Protein AF-A0AAD2CR22-F1 (afdb_monomer)

Radius of gyration: 22.11 Å; Cα contacts (8 Å, |Δi|>4): 52; chains: 1; bounding box: 46×37×59 Å

Secondary structure (DSSP, 8-state):
--TTHHHHHHHHHHHSPPGGG--PPPSEETTEEEEEEEETTEEEEEE-HHHHHHHHHHHHHHHHHS-TT----SS---S--TT----------

Solvent-accessible surface area (backbone atoms only — not comparable to full-atom values): 6181 Å² total; per-residue (Å²): 126,82,90,52,62,66,63,54,50,54,55,49,47,75,80,42,85,49,77,94,75,57,92,71,84,72,59,59,56,82,68,10,46,42,44,81,46,74,54,97,91,40,83,40,82,44,66,40,65,66,40,31,52,53,34,50,54,49,50,51,58,56,58,38,72,81,32,94,88,53,78,82,76,93,67,83,76,73,92,71,58,99,81,71,74,76,80,75,83,78,82,73,130

Foldseek 3Di:
DPPCPPVVVVVVCVVDPDDVNDDDDDQDDLQWGWDWDQDPNDTDIDTDPVRNVVSVVVVVVVVVVVPPPDDDDPDDPDPDDPPPDDPPPPPDD

Sequence (93 aa):
MSMKAKEVMEGIGRVFRFKKGTIEPPESYLGARLRKKTLDGHNMWMMSSYDYVVAAVKNVKETLKDSPKWKMPKNAPTPMFSAYELEMDGSTR

Nearest PDB structures (foldseek):
  2dmy-assembly1_A  TM=2.197E-01  e=3.559E+00  Homo sapiens

Mean predicted aligned error: 11.27 Å

Organism: NCBI:txid2856

Structure (mmCIF, N/CA/C/O backbone):
data_AF-A0AAD2CR22-F1
#
_entry.id   AF-A0AAD2CR22-F1
#
loop_
_atom_site.group_PDB
_atom_site.id
_atom_site.type_symbol
_atom_site.label_atom_id
_atom_site.label_alt_id
_atom_site.label_comp_id
_atom_site.label_asym_id
_atom_site.label_entity_id
_atom_site.label_seq_id
_atom_site.pdbx_PDB_ins_code
_atom_site.Cartn_x
_atom_site.Cartn_y
_atom_site.Cartn_z
_atom_site.occupancy
_atom_site.B_iso_or_equiv
_atom_site.auth_seq_id
_atom_site.auth_comp_id
_atom_site.auth_asym_id
_atom_site.auth_atom_id
_atom_site.pdbx_PDB_model_num
ATOM 1 N N . MET A 1 1 ? -17.590 -10.777 -3.504 1.00 44.88 1 MET A N 1
ATOM 2 C CA . MET A 1 1 ? -17.281 -9.403 -3.038 1.00 44.88 1 MET A CA 1
ATOM 3 C C . MET A 1 1 ? -18.221 -9.067 -1.893 1.00 44.88 1 MET A C 1
ATOM 5 O O . MET A 1 1 ? -19.392 -9.405 -2.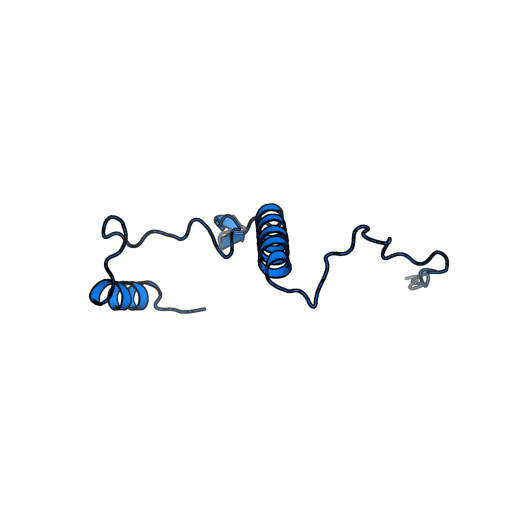001 1.00 44.88 1 MET A O 1
ATOM 9 N N . SER A 1 2 ? -17.725 -8.499 -0.788 1.0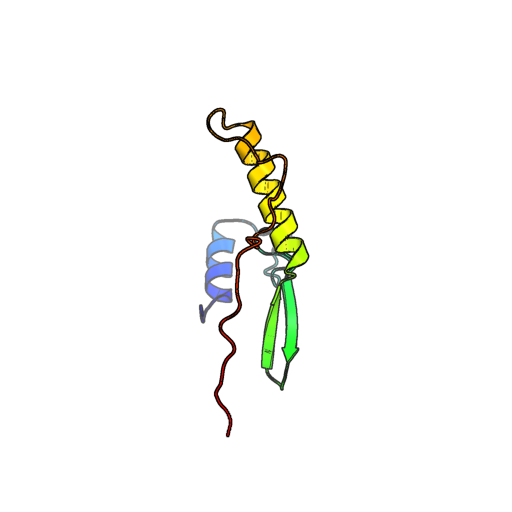0 46.34 2 SER A N 1
ATOM 10 C CA . SER A 1 2 ? -18.553 -8.220 0.399 1.00 46.34 2 SER A CA 1
ATOM 11 C C . SER A 1 2 ? -19.712 -7.293 0.030 1.00 46.34 2 SER A C 1
ATOM 13 O O . SER A 1 2 ? -19.494 -6.143 -0.343 1.00 46.34 2 SER A O 1
ATOM 15 N N . MET A 1 3 ? -20.942 -7.801 0.095 1.00 62.31 3 MET A N 1
ATOM 16 C CA . MET A 1 3 ? -22.126 -7.073 -0.374 1.00 62.31 3 MET A CA 1
ATOM 17 C C . MET A 1 3 ? -22.616 -6.000 0.614 1.00 62.31 3 MET A C 1
ATOM 19 O O . MET A 1 3 ? -23.562 -5.282 0.314 1.00 62.31 3 MET A O 1
ATOM 23 N N . LYS A 1 4 ? -21.981 -5.871 1.789 1.00 81.88 4 LYS A N 1
ATOM 24 C CA . LYS A 1 4 ? -22.448 -5.034 2.911 1.00 81.88 4 LYS A CA 1
ATOM 25 C C . LYS A 1 4 ? -21.326 -4.211 3.554 1.00 81.88 4 LYS A C 1
ATOM 27 O O . LYS A 1 4 ? -21.216 -4.118 4.772 1.00 81.88 4 LYS A O 1
ATOM 32 N N . ALA A 1 5 ? -20.468 -3.599 2.737 1.00 82.25 5 ALA A N 1
ATOM 33 C CA . ALA A 1 5 ? -19.318 -2.829 3.228 1.00 82.25 5 ALA A CA 1
ATOM 34 C C . ALA A 1 5 ? -19.709 -1.704 4.209 1.00 82.25 5 ALA A C 1
ATOM 36 O O . ALA A 1 5 ? -19.020 -1.487 5.201 1.00 82.25 5 ALA A O 1
ATOM 37 N N . LYS A 1 6 ? -20.835 -1.020 3.968 1.00 85.00 6 LYS A N 1
ATOM 38 C CA . LYS A 1 6 ? -21.307 0.078 4.822 1.00 85.00 6 LYS A CA 1
ATOM 39 C C . LYS A 1 6 ? -21.698 -0.396 6.227 1.00 85.00 6 LYS A C 1
ATOM 41 O O . LYS A 1 6 ? -21.246 0.196 7.196 1.00 85.00 6 LYS A O 1
ATOM 46 N N . GLU A 1 7 ? -22.451 -1.492 6.333 1.00 88.50 7 GLU A N 1
ATO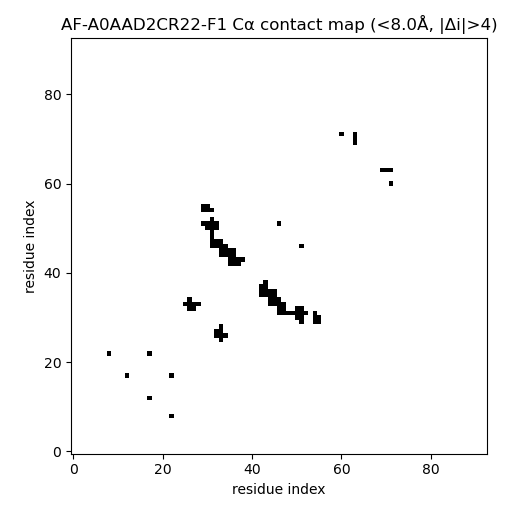M 47 C CA . GLU A 1 7 ? -22.880 -2.063 7.623 1.00 88.50 7 GLU A CA 1
ATOM 48 C C . GLU A 1 7 ? -21.677 -2.484 8.480 1.00 88.50 7 GLU A C 1
ATOM 50 O O . GLU A 1 7 ? -21.630 -2.223 9.681 1.00 88.50 7 GLU A O 1
ATOM 55 N N . VAL A 1 8 ? -20.665 -3.091 7.850 1.00 88.44 8 VAL A N 1
ATOM 56 C CA . VAL A 1 8 ? -19.427 -3.489 8.535 1.00 88.44 8 VAL A CA 1
ATOM 57 C C . VAL A 1 8 ? -18.668 -2.263 9.043 1.00 88.44 8 VAL A C 1
ATOM 59 O O . VAL A 1 8 ? -18.239 -2.244 10.196 1.00 88.44 8 VAL A O 1
ATOM 62 N N . MET A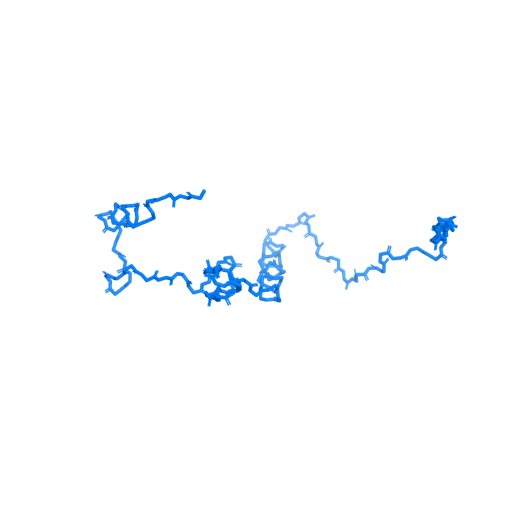 1 9 ? -18.534 -1.222 8.217 1.00 88.31 9 MET A N 1
ATOM 63 C CA . MET A 1 9 ? -17.863 0.016 8.620 1.00 88.31 9 MET A CA 1
ATOM 64 C C . MET A 1 9 ? -18.615 0.733 9.743 1.00 88.31 9 MET A C 1
ATOM 66 O O . MET A 1 9 ? -17.988 1.201 10.687 1.00 88.31 9 MET A O 1
ATOM 70 N N . GLU A 1 10 ? -19.945 0.769 9.709 1.00 88.88 10 GLU A N 1
ATOM 71 C CA . GLU A 1 10 ? -20.755 1.309 10.806 1.00 88.88 10 GLU A CA 1
ATOM 72 C C . GLU A 1 10 ? -20.566 0.512 12.104 1.00 88.88 10 GLU A C 1
ATOM 74 O O . GLU A 1 10 ? -20.441 1.108 13.173 1.00 88.88 10 GLU A O 1
ATOM 79 N N . GLY A 1 11 ? -20.485 -0.821 12.025 1.00 89.12 11 GLY A N 1
ATOM 80 C CA . GLY A 1 11 ? -20.184 -1.680 13.172 1.00 89.12 11 GLY A CA 1
ATOM 81 C C . GLY A 1 11 ? -18.818 -1.380 13.793 1.00 89.12 11 GLY A C 1
ATOM 82 O O . GLY A 1 11 ? -18.720 -1.194 15.006 1.00 89.12 11 GLY A O 1
ATOM 83 N N . ILE A 1 12 ? -17.777 -1.249 12.964 1.00 88.81 12 ILE A N 1
ATOM 84 C CA . ILE A 1 12 ? -16.431 -0.859 13.413 1.00 88.81 12 ILE A CA 1
ATOM 85 C C . ILE A 1 12 ? -16.458 0.545 14.031 1.00 88.81 12 ILE A C 1
ATOM 87 O O . ILE A 1 12 ? -15.854 0.753 15.080 1.00 88.81 12 ILE A O 1
ATOM 91 N N . GLY A 1 13 ? -17.210 1.478 13.440 1.00 87.62 13 GLY A N 1
ATOM 92 C CA . GLY A 1 13 ? -17.361 2.856 13.914 1.00 87.62 13 GLY A CA 1
ATOM 93 C C . GLY A 1 13 ? -17.966 2.989 15.317 1.00 87.62 13 GLY A C 1
ATOM 94 O O . GLY A 1 13 ? -17.731 3.988 15.996 1.00 87.62 13 GLY A O 1
ATOM 95 N N . ARG A 1 14 ? -18.723 1.981 15.778 1.00 86.69 14 ARG A N 1
ATOM 96 C CA . ARG A 1 14 ? -19.249 1.927 17.157 1.00 86.69 14 ARG A CA 1
ATOM 97 C C . ARG A 1 14 ? -18.164 1.616 18.183 1.00 86.69 14 ARG A C 1
ATOM 99 O O . ARG A 1 14 ? -18.258 2.077 19.315 1.00 86.69 14 ARG A O 1
ATOM 106 N N . VAL A 1 15 ? -17.160 0.831 17.794 1.00 89.88 15 VAL A N 1
ATOM 107 C CA . VAL A 1 15 ? -16.063 0.400 18.675 1.00 89.88 15 VAL A CA 1
ATOM 108 C C . VAL A 1 15 ? -14.864 1.345 18.561 1.00 89.88 15 VAL A C 1
ATOM 110 O O . VAL A 1 15 ? -14.222 1.660 19.559 1.00 89.88 15 VAL A O 1
ATOM 113 N N . PHE A 1 16 ? -14.587 1.847 17.356 1.00 86.38 16 PHE A N 1
ATOM 114 C CA . PHE A 1 16 ? -13.449 2.707 17.047 1.00 86.38 16 PHE A CA 1
ATOM 115 C C . PHE A 1 16 ? -13.913 4.006 16.389 1.00 86.38 16 PHE A C 1
ATOM 117 O O . PHE A 1 16 ? -14.656 3.991 15.411 1.00 86.38 16 PHE A O 1
ATOM 124 N N . ARG A 1 17 ? -13.428 5.155 16.874 1.00 84.81 17 ARG A N 1
ATOM 125 C CA . ARG A 1 17 ? -13.721 6.442 16.229 1.00 84.81 17 ARG A CA 1
ATOM 126 C C . ARG A 1 17 ? -12.944 6.585 14.928 1.00 84.81 17 ARG A C 1
ATOM 128 O O . ARG A 1 17 ? -11.714 6.613 14.930 1.00 84.81 17 ARG A O 1
ATOM 135 N N . PHE A 1 18 ? -13.668 6.767 13.829 1.00 84.19 18 PHE A N 1
ATOM 136 C CA . PHE A 1 18 ? -13.056 7.133 12.560 1.00 84.19 18 PHE A CA 1
ATOM 137 C C . PHE A 1 18 ? -12.545 8.569 12.576 1.00 84.19 18 PHE A C 1
ATOM 139 O O . PHE A 1 18 ? -13.123 9.471 13.191 1.00 84.19 18 PHE A O 1
ATOM 146 N N . LYS A 1 19 ? -11.456 8.791 11.841 1.00 81.12 19 LYS A N 1
ATOM 147 C CA . LYS A 1 19 ? -10.932 10.130 11.589 1.00 81.12 19 LYS A CA 1
ATOM 148 C C . LYS A 1 19 ? -12.018 10.951 10.888 1.00 81.12 19 LYS A C 1
ATOM 150 O O . LYS A 1 19 ? -12.613 10.474 9.931 1.00 81.12 19 LYS A O 1
ATOM 155 N N . LYS A 1 20 ? -12.286 12.163 11.387 1.00 81.06 20 LYS A N 1
ATOM 156 C CA . LYS A 1 20 ? -13.374 13.054 10.924 1.00 81.06 20 LYS A CA 1
ATOM 157 C C . LYS A 1 20 ? -14.800 12.491 11.084 1.00 81.06 20 LYS A C 1
ATOM 159 O O . LYS A 1 20 ? -15.745 13.154 10.680 1.00 81.06 20 LYS A O 1
ATOM 164 N N . GLY A 1 21 ? -14.974 11.312 11.694 1.00 76.94 21 GLY A N 1
ATOM 165 C CA . GLY A 1 21 ? -16.284 10.680 11.877 1.00 76.94 21 GLY A CA 1
ATOM 166 C C . GLY A 1 21 ? -16.966 10.235 10.577 1.00 76.94 21 GLY A C 1
ATOM 167 O O . GLY A 1 21 ? -18.156 9.936 10.601 1.00 76.94 21 GLY A O 1
ATOM 168 N N . THR A 1 22 ? -16.244 10.194 9.453 1.00 81.62 22 THR A N 1
ATOM 169 C CA . THR A 1 22 ? -16.795 9.889 8.127 1.00 81.62 22 THR A CA 1
ATOM 170 C C . THR A 1 22 ? -16.312 8.533 7.614 1.00 81.62 22 THR A C 1
ATOM 172 O O . THR A 1 22 ? -15.194 8.098 7.890 1.00 81.62 22 THR A O 1
ATOM 175 N N . ILE A 1 23 ? -17.175 7.847 6.856 1.00 83.69 23 ILE A N 1
ATOM 176 C CA . ILE A 1 23 ? -16.827 6.632 6.108 1.00 83.69 23 ILE A CA 1
ATOM 177 C C . ILE A 1 23 ? -16.613 7.055 4.656 1.00 83.69 23 ILE A C 1
ATOM 179 O O 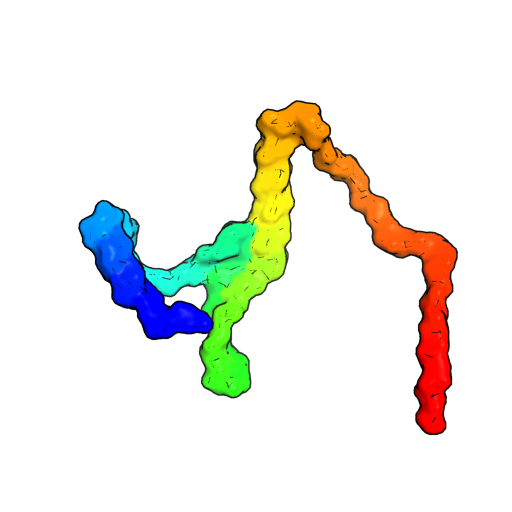. ILE A 1 23 ? -17.569 7.253 3.906 1.00 83.69 23 ILE A O 1
ATOM 183 N N . GLU A 1 24 ? -15.353 7.234 4.278 1.00 85.31 24 GLU A N 1
ATOM 184 C CA . GLU A 1 24 ? -14.958 7.673 2.940 1.00 85.31 24 GLU A CA 1
ATOM 185 C C . GLU A 1 24 ? -14.465 6.492 2.087 1.00 85.31 24 GLU A C 1
ATOM 187 O O . GLU A 1 24 ? -14.025 5.469 2.624 1.00 85.31 24 GLU A O 1
ATOM 192 N N . PRO A 1 25 ? -14.536 6.595 0.746 1.00 86.25 25 PRO A N 1
ATOM 193 C CA . PRO A 1 25 ? -13.915 5.614 -0.133 1.00 86.25 25 PRO A CA 1
ATOM 194 C C . PRO A 1 25 ? -12.401 5.521 0.135 1.00 86.25 25 PRO A C 1
ATOM 196 O O . PRO A 1 25 ? -11.764 6.547 0.373 1.00 86.25 25 PRO A O 1
ATOM 199 N N . PRO A 1 26 ? -11.798 4.324 0.065 1.00 86.62 26 PRO A N 1
ATOM 200 C CA . PRO A 1 26 ? -10.375 4.163 0.331 1.00 86.62 26 PRO A CA 1
ATOM 201 C C . PRO A 1 26 ? -9.524 4.868 -0.733 1.00 86.62 26 PRO A C 1
ATOM 203 O O . PRO A 1 26 ? -9.749 4.710 -1.933 1.00 86.62 26 PRO A O 1
ATOM 206 N N . GLU A 1 27 ? -8.515 5.611 -0.280 1.00 87.69 27 GLU A N 1
ATOM 207 C CA . GLU A 1 27 ? -7.537 6.292 -1.140 1.00 87.69 27 GLU A CA 1
ATOM 208 C C . GLU A 1 27 ? -6.315 5.410 -1.445 1.00 87.69 27 GLU A C 1
ATOM 210 O O . GLU A 1 27 ? -5.690 5.533 -2.500 1.00 87.69 27 GLU A O 1
ATOM 215 N N . SER A 1 28 ? -5.972 4.487 -0.542 1.00 88.81 28 SER A N 1
ATOM 216 C CA . SER A 1 28 ? -4.836 3.583 -0.712 1.00 88.81 28 SER A CA 1
ATOM 217 C C . SER A 1 28 ? -5.088 2.193 -0.130 1.00 88.81 28 SER A C 1
ATOM 219 O O . SER A 1 28 ? -5.917 2.016 0.762 1.00 88.81 28 SER A O 1
ATOM 221 N N . TYR A 1 29 ? -4.364 1.202 -0.647 1.00 87.31 29 TYR A N 1
ATOM 222 C CA . TYR A 1 29 ? -4.345 -0.170 -0.153 1.00 87.31 29 TYR A CA 1
ATOM 223 C C . TYR A 1 29 ? -2.928 -0.733 -0.239 1.00 87.31 29 TYR A C 1
ATOM 225 O O . TYR A 1 29 ? -2.316 -0.711 -1.304 1.00 87.31 29 TYR A O 1
ATOM 233 N N . LEU A 1 30 ? -2.392 -1.203 0.895 1.00 86.75 30 LEU A N 1
ATOM 234 C CA . LEU A 1 30 ? -1.019 -1.722 1.006 1.00 86.75 30 LEU A CA 1
ATOM 235 C C . LEU A 1 30 ? 0.050 -0.764 0.434 1.00 86.75 30 LEU A C 1
ATOM 237 O O . LEU A 1 30 ? 1.038 -1.188 -0.154 1.00 86.75 30 LEU A O 1
ATOM 241 N N . GLY A 1 31 ? -0.165 0.546 0.590 1.00 86.06 31 GLY A N 1
ATOM 242 C CA . GLY A 1 31 ? 0.722 1.593 0.068 1.00 86.06 31 GLY A CA 1
ATOM 243 C C . GLY A 1 31 ? 0.514 1.946 -1.409 1.00 86.06 31 GLY A C 1
ATOM 244 O O . GLY A 1 31 ? 1.070 2.938 -1.873 1.00 86.06 31 GLY A O 1
ATOM 245 N N . ALA A 1 32 ? -0.331 1.214 -2.137 1.00 91.12 32 ALA A N 1
ATOM 246 C CA . ALA A 1 32 ? -0.722 1.566 -3.494 1.00 91.12 32 ALA A CA 1
ATOM 247 C C . ALA A 1 32 ? -1.916 2.516 -3.510 1.00 91.12 32 ALA A C 1
ATOM 249 O O . ALA A 1 32 ? -2.848 2.368 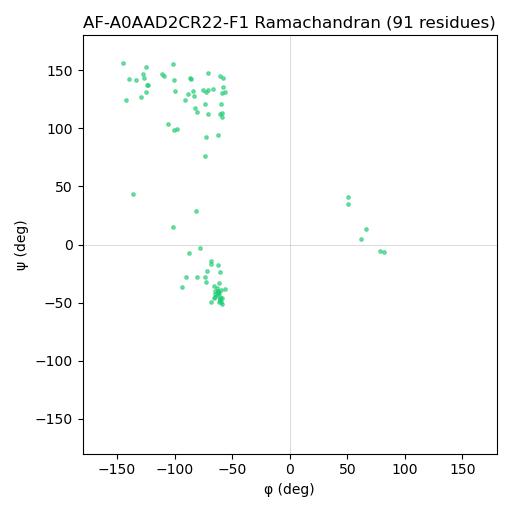-2.722 1.00 91.12 32 ALA A O 1
ATOM 250 N N . ARG A 1 33 ? -1.929 3.463 -4.449 1.00 91.38 33 ARG A N 1
ATOM 251 C CA . ARG A 1 33 ? -3.062 4.378 -4.637 1.00 91.38 33 ARG A CA 1
ATOM 252 C C . ARG A 1 33 ? -4.224 3.667 -5.328 1.00 91.38 33 ARG A C 1
ATOM 254 O O . ARG A 1 33 ? -4.023 3.008 -6.351 1.00 91.38 33 ARG A O 1
ATOM 261 N N . LEU A 1 34 ? -5.427 3.849 -4.789 1.00 92.19 34 LEU A N 1
ATOM 262 C CA . LEU A 1 34 ? -6.681 3.358 -5.349 1.00 92.19 34 LEU A CA 1
ATOM 263 C C . LEU A 1 34 ? -7.421 4.480 -6.074 1.00 92.19 34 LEU A C 1
ATOM 265 O O . LEU A 1 34 ? -7.450 5.626 -5.628 1.00 92.19 34 LEU A O 1
ATOM 269 N N . ARG A 1 35 ? -8.051 4.146 -7.199 1.00 89.88 35 ARG A N 1
ATOM 270 C CA . ARG A 1 35 ? -8.931 5.051 -7.946 1.00 89.88 35 ARG A CA 1
ATOM 271 C C . ARG A 1 35 ? -10.145 4.302 -8.463 1.00 89.88 35 ARG A C 1
ATOM 273 O O . ARG A 1 35 ? -10.023 3.167 -8.908 1.00 89.88 35 ARG A O 1
ATOM 280 N N . LYS A 1 36 ? -11.312 4.942 -8.453 1.00 90.38 36 LYS A N 1
ATOM 281 C CA . LYS A 1 36 ? -12.464 4.446 -9.212 1.00 90.38 36 LYS A CA 1
ATOM 282 C C . LYS A 1 36 ? -12.351 4.928 -10.649 1.00 90.38 36 LYS A C 1
ATOM 284 O O . LYS A 1 36 ? -12.122 6.114 -10.877 1.00 90.38 36 LYS A O 1
ATOM 289 N N . LYS A 1 37 ? -12.528 4.020 -11.602 1.00 89.62 37 LYS A N 1
A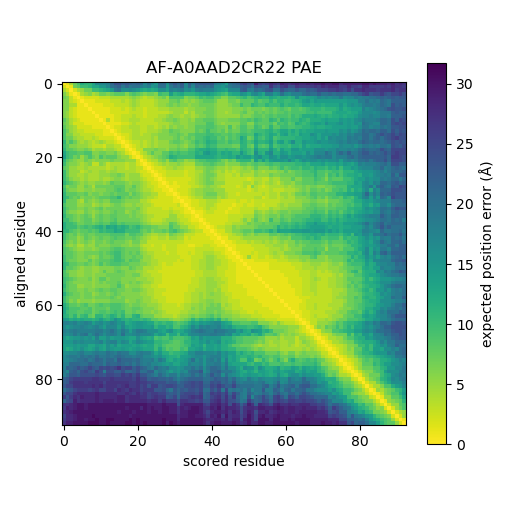TOM 290 C CA . LYS A 1 37 ? -12.630 4.346 -13.023 1.00 89.62 37 LYS A CA 1
ATOM 291 C C . LYS A 1 37 ? -13.808 3.591 -13.620 1.00 89.62 37 LYS A C 1
ATOM 293 O O . LYS A 1 37 ? -14.058 2.442 -13.264 1.00 89.62 37 LYS A O 1
ATOM 298 N N . THR A 1 38 ? -14.520 4.247 -14.522 1.00 92.69 38 THR A N 1
ATOM 299 C CA . THR A 1 38 ? -15.553 3.607 -15.330 1.00 92.69 38 THR A CA 1
ATOM 300 C C . THR A 1 38 ? -14.904 3.096 -16.612 1.00 92.69 38 THR A C 1
ATOM 302 O O . THR A 1 38 ? -14.238 3.863 -17.310 1.00 92.69 38 THR A O 1
ATOM 305 N N . LEU A 1 39 ? -15.055 1.806 -16.890 1.00 90.75 39 LEU A N 1
ATOM 306 C CA . LEU A 1 39 ? -14.608 1.156 -18.119 1.00 90.75 39 LEU A CA 1
ATOM 307 C C . LEU A 1 39 ? -15.793 0.368 -18.675 1.00 90.75 39 LEU A C 1
ATOM 309 O O . LEU A 1 39 ? -16.417 -0.384 -17.931 1.00 90.75 39 LEU A O 1
ATOM 313 N N . ASP A 1 40 ? -16.139 0.599 -19.940 1.00 89.69 40 ASP A N 1
ATOM 314 C CA . ASP A 1 40 ? -17.244 -0.076 -20.635 1.00 89.69 40 ASP A CA 1
ATOM 315 C C . ASP A 1 40 ? -18.576 -0.046 -19.860 1.00 89.69 40 ASP A C 1
ATOM 317 O O . ASP A 1 40 ? -19.299 -1.030 -19.766 1.00 89.69 40 ASP A O 1
ATOM 321 N N . GLY A 1 41 ? -18.888 1.096 -19.235 1.00 92.81 41 GLY A N 1
ATOM 322 C CA . GLY A 1 41 ? -20.103 1.283 -18.429 1.00 92.81 41 GLY A CA 1
ATOM 323 C C . GLY A 1 41 ? -20.049 0.672 -17.023 1.00 92.81 41 GLY A C 1
ATOM 324 O O . GLY A 1 41 ? -20.940 0.917 -16.209 1.00 92.81 41 GLY A O 1
ATOM 325 N N . HIS A 1 42 ? -18.984 -0.056 -16.685 1.00 90.31 42 HIS A N 1
ATOM 326 C CA . HIS A 1 42 ? -18.793 -0.666 -15.376 1.00 90.31 42 HIS A CA 1
ATOM 327 C C . HIS A 1 42 ? -17.863 0.166 -14.493 1.00 90.31 42 HIS A C 1
ATOM 329 O O . HIS A 1 42 ? -16.769 0.566 -14.890 1.00 90.31 42 HIS A O 1
ATOM 335 N N . ASN A 1 43 ? -18.279 0.398 -13.248 1.00 89.25 43 ASN A N 1
ATOM 336 C CA . ASN A 1 43 ? -17.441 1.048 -12.245 1.00 89.25 43 ASN A CA 1
ATOM 337 C C . ASN A 1 43 ? -16.494 0.031 -11.609 1.00 89.25 43 ASN A C 1
ATOM 339 O O . ASN A 1 43 ? -16.937 -0.900 -10.937 1.00 89.25 43 ASN A O 1
ATOM 343 N N . MET A 1 44 ? -15.193 0.243 -11.784 1.00 89.25 44 MET A N 1
ATOM 344 C CA . MET A 1 44 ? -14.146 -0.635 -11.275 1.00 89.25 44 MET A CA 1
ATOM 345 C C . MET A 1 44 ? -13.148 0.137 -10.418 1.00 89.25 44 MET A C 1
ATOM 347 O O . MET A 1 44 ? -12.928 1.339 -10.587 1.00 89.25 44 MET A O 1
ATOM 351 N N . TRP A 1 45 ? -12.524 -0.577 -9.487 1.00 90.12 45 TRP A N 1
ATOM 352 C CA . TRP A 1 45 ? -11.376 -0.072 -8.750 1.00 90.12 45 TRP A CA 1
ATOM 353 C C . TRP A 1 45 ? -10.100 -0.389 -9.519 1.00 90.12 45 TRP A C 1
ATOM 355 O O . TRP A 1 45 ? -9.861 -1.530 -9.900 1.00 90.12 45 TRP A O 1
ATOM 365 N N . MET A 1 46 ? -9.275 0.628 -9.718 1.00 89.38 46 MET A N 1
ATOM 366 C CA . MET A 1 46 ? -7.923 0.508 -10.238 1.00 89.38 46 MET A CA 1
ATOM 367 C C . MET A 1 46 ? -6.923 0.796 -9.128 1.00 89.38 46 MET A C 1
ATOM 369 O O . MET A 1 46 ? -7.148 1.655 -8.273 1.00 89.38 46 MET A O 1
ATOM 373 N N . MET A 1 47 ? -5.802 0.088 -9.179 1.00 91.12 47 MET A N 1
ATOM 374 C CA . MET A 1 47 ? -4.686 0.249 -8.261 1.00 91.12 47 MET A CA 1
ATOM 375 C C . MET A 1 47 ? -3.421 0.553 -9.057 1.00 91.12 47 MET A C 1
ATOM 377 O O . MET A 1 47 ? -3.170 -0.062 -10.092 1.00 91.12 47 MET A O 1
ATOM 381 N N . SER A 1 48 ? -2.625 1.506 -8.579 1.00 91.00 48 SER A N 1
ATOM 382 C CA . SER A 1 48 ? -1.339 1.832 -9.194 1.00 91.00 48 SER A CA 1
ATOM 383 C C . SER A 1 48 ? -0.328 0.710 -8.953 1.00 91.00 48 SER A C 1
ATOM 385 O O . SER A 1 48 ? 0.103 0.487 -7.820 1.00 91.00 48 SER A O 1
ATOM 387 N N . SER A 1 49 ? 0.060 0.013 -10.023 1.00 89.75 49 SER A N 1
ATOM 388 C CA . SER A 1 49 ? 1.048 -1.070 -9.970 1.00 89.75 49 SER A CA 1
ATOM 389 C C . SER A 1 49 ? 2.415 -0.574 -9.498 1.00 89.75 49 SER A C 1
ATOM 391 O O . SER A 1 49 ? 3.042 -1.212 -8.657 1.00 89.75 49 SER A O 1
ATOM 393 N N . TYR A 1 50 ? 2.846 0.592 -9.985 1.00 92.12 50 TYR A N 1
ATOM 394 C CA . TYR A 1 50 ? 4.107 1.215 -9.588 1.00 92.12 50 TYR A CA 1
ATOM 395 C C . TYR A 1 50 ? 4.159 1.477 -8.079 1.00 92.12 50 TYR A C 1
ATOM 397 O O . TYR A 1 50 ? 5.091 1.038 -7.407 1.00 92.12 50 TYR A O 1
ATOM 405 N N . ASP A 1 51 ? 3.132 2.133 -7.529 1.00 91.62 51 ASP A N 1
ATOM 406 C CA . ASP A 1 51 ? 3.124 2.479 -6.103 1.00 91.62 51 ASP A CA 1
ATOM 407 C C . ASP A 1 51 ? 3.062 1.229 -5.222 1.00 91.62 51 ASP A C 1
ATOM 409 O O . ASP A 1 51 ? 3.706 1.185 -4.175 1.00 91.62 51 ASP A O 1
ATOM 413 N N . TYR A 1 52 ? 2.338 0.195 -5.666 1.00 92.38 52 TYR A N 1
ATOM 414 C CA . TYR A 1 52 ? 2.289 -1.086 -4.966 1.00 92.38 52 TYR A CA 1
ATOM 415 C C . TYR A 1 52 ? 3.678 -1.723 -4.851 1.00 92.38 52 TYR A C 1
ATOM 417 O O . TYR A 1 52 ? 4.101 -2.099 -3.759 1.00 92.38 52 TYR A O 1
ATOM 425 N N . VAL A 1 53 ? 4.418 -1.805 -5.962 1.00 92.62 53 VAL A N 1
ATOM 426 C CA . VAL A 1 53 ? 5.763 -2.401 -5.982 1.00 92.62 53 VAL A CA 1
ATOM 427 C C . VAL A 1 53 ? 6.737 -1.583 -5.135 1.00 92.62 53 VAL A C 1
ATOM 429 O O . VAL A 1 53 ? 7.503 -2.155 -4.360 1.00 92.62 53 VAL A O 1
ATOM 432 N N . VAL A 1 54 ? 6.687 -0.252 -5.223 1.00 93.06 54 VAL A N 1
ATOM 433 C CA . VAL A 1 54 ? 7.527 0.633 -4.401 1.00 93.06 54 VAL A CA 1
ATOM 434 C C . VAL A 1 54 ? 7.255 0.423 -2.909 1.00 93.06 54 VAL A C 1
ATOM 436 O O . VAL A 1 54 ? 8.201 0.263 -2.133 1.00 93.06 54 VAL A O 1
ATOM 439 N N . ALA A 1 55 ? 5.983 0.379 -2.504 1.00 93.75 55 ALA A N 1
ATOM 440 C CA . ALA A 1 55 ? 5.596 0.136 -1.117 1.00 93.75 55 ALA A CA 1
ATOM 441 C C . ALA A 1 55 ? 6.034 -1.255 -0.633 1.00 93.75 55 ALA A C 1
ATOM 443 O O . ALA A 1 55 ? 6.607 -1.376 0.450 1.00 93.75 55 ALA A O 1
ATOM 444 N N . ALA A 1 56 ? 5.850 -2.293 -1.452 1.00 92.31 56 ALA A N 1
ATOM 445 C CA . ALA A 1 56 ? 6.273 -3.653 -1.128 1.00 92.31 56 ALA A CA 1
ATOM 446 C C . ALA A 1 56 ? 7.794 -3.749 -0.920 1.00 92.31 56 ALA A C 1
ATOM 448 O O . ALA A 1 56 ? 8.251 -4.278 0.093 1.00 92.31 56 ALA A O 1
ATOM 449 N N . VAL A 1 57 ? 8.589 -3.181 -1.834 1.00 91.75 57 VAL A N 1
ATOM 450 C CA . VAL A 1 57 ? 10.057 -3.157 -1.719 1.00 91.75 57 VAL A CA 1
ATOM 451 C C . VAL A 1 57 ? 10.500 -2.388 -0.478 1.00 91.75 57 VAL A C 1
ATOM 453 O O . VAL A 1 57 ? 11.427 -2.818 0.210 1.00 91.75 57 VAL A O 1
ATOM 456 N N . LYS A 1 58 ? 9.850 -1.260 -0.175 1.00 92.75 58 LYS A N 1
ATOM 457 C CA . LYS A 1 58 ? 10.139 -0.478 1.029 1.00 92.75 58 LYS A CA 1
ATOM 458 C C . LYS A 1 58 ? 9.881 -1.295 2.296 1.00 92.75 58 LYS A C 1
ATOM 460 O O . LYS A 1 58 ? 10.781 -1.390 3.126 1.00 92.75 58 LYS A O 1
ATOM 465 N N . ASN A 1 59 ? 8.715 -1.929 2.401 1.00 91.75 59 ASN A N 1
ATOM 466 C CA . ASN A 1 59 ? 8.358 -2.752 3.555 1.00 91.75 59 ASN A CA 1
ATOM 467 C C . ASN A 1 59 ? 9.367 -3.890 3.756 1.00 91.75 59 ASN A C 1
ATOM 469 O O . ASN A 1 59 ? 9.868 -4.075 4.859 1.00 91.75 59 ASN A O 1
ATOM 473 N N . VAL A 1 60 ? 9.745 -4.596 2.683 1.00 90.56 60 VAL A N 1
ATOM 474 C CA . VAL A 1 60 ? 10.758 -5.663 2.752 1.00 90.56 60 VAL A CA 1
ATOM 47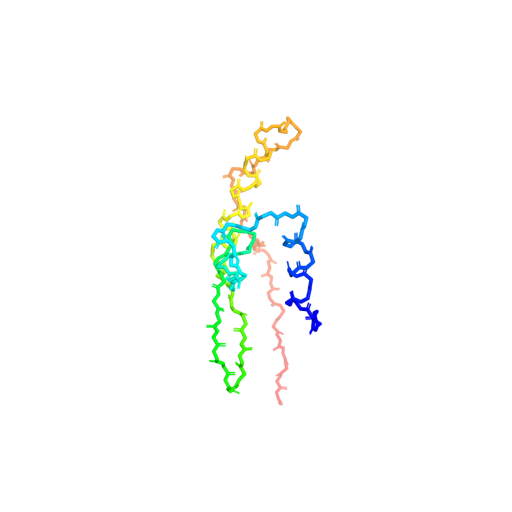5 C C . VAL A 1 60 ? 12.108 -5.121 3.222 1.00 90.56 60 VAL A C 1
ATOM 477 O O . VAL A 1 60 ? 12.735 -5.718 4.093 1.00 90.56 60 VAL A O 1
ATOM 480 N N . LYS A 1 61 ? 12.561 -3.977 2.693 1.00 89.31 61 LYS A N 1
ATOM 481 C CA . LYS A 1 61 ? 13.812 -3.342 3.139 1.00 89.31 61 LYS A CA 1
ATOM 482 C C . LYS A 1 61 ? 13.784 -2.990 4.622 1.00 89.31 61 LYS A C 1
ATOM 484 O O . LYS A 1 61 ? 14.810 -3.130 5.277 1.00 89.31 61 LYS A O 1
ATOM 489 N N . GLU A 1 62 ? 12.654 -2.516 5.134 1.00 90.75 62 GLU A N 1
ATOM 490 C CA . GLU A 1 62 ? 12.486 -2.194 6.552 1.00 90.75 62 GLU A CA 1
ATOM 491 C C . GLU A 1 62 ? 12.507 -3.461 7.410 1.00 90.75 62 GLU A C 1
ATOM 493 O O . GLU A 1 62 ? 13.329 -3.552 8.314 1.00 90.75 62 GLU A O 1
ATOM 498 N N . THR A 1 63 ? 11.732 -4.490 7.061 1.00 89.00 63 THR A N 1
ATOM 499 C CA . THR A 1 63 ? 11.709 -5.769 7.796 1.00 89.00 63 THR A CA 1
ATOM 500 C C . THR A 1 63 ? 13.062 -6.490 7.796 1.00 89.00 63 THR A C 1
ATOM 502 O O . THR A 1 63 ? 13.426 -7.153 8.770 1.00 89.00 63 THR A O 1
ATOM 505 N N . LEU A 1 64 ? 13.837 -6.365 6.715 1.00 89.94 64 LEU A N 1
ATOM 506 C CA . LEU A 1 64 ? 15.171 -6.958 6.617 1.00 89.94 64 LEU A CA 1
ATOM 507 C C . LEU A 1 64 ? 16.215 -6.260 7.499 1.00 89.94 64 LEU A C 1
ATOM 509 O O . LEU A 1 64 ? 17.204 -6.900 7.843 1.00 89.94 64 LEU A O 1
ATOM 513 N N . LYS A 1 65 ? 16.021 -4.992 7.894 1.00 85.31 65 LYS A N 1
ATOM 514 C CA . LYS A 1 65 ? 16.940 -4.320 8.836 1.00 85.31 65 LYS A CA 1
ATOM 515 C C . LYS A 1 65 ? 16.944 -5.004 10.199 1.00 85.31 65 LYS A C 1
ATOM 517 O O . LYS A 1 65 ? 18.005 -5.152 10.797 1.00 85.31 65 LYS A O 1
ATOM 522 N N . ASP A 1 66 ? 15.776 -5.460 10.632 1.00 83.81 66 ASP A N 1
ATOM 523 C CA . ASP A 1 66 ? 15.584 -6.092 11.938 1.00 83.81 66 ASP A CA 1
ATOM 524 C C . ASP A 1 66 ? 15.850 -7.608 11.900 1.00 83.81 66 ASP A C 1
ATOM 526 O O . ASP A 1 66 ? 15.883 -8.273 12.934 1.00 83.81 66 ASP A O 1
ATOM 530 N N . SER A 1 67 ? 16.058 -8.176 10.705 1.00 81.19 67 SER A N 1
ATOM 531 C CA . SER A 1 67 ? 16.227 -9.614 10.494 1.00 81.19 67 SER A CA 1
ATOM 532 C C . SER A 1 67 ? 17.690 -9.978 10.209 1.00 81.19 67 SER A C 1
ATOM 534 O O . SER A 1 67 ? 18.134 -9.862 9.068 1.00 81.19 67 SER A O 1
ATOM 536 N N . PRO A 1 68 ? 18.448 -10.539 11.170 1.00 76.19 68 PRO A N 1
ATOM 537 C CA . PRO A 1 68 ? 19.851 -10.910 10.946 1.00 76.19 68 PRO A CA 1
ATOM 538 C C . PRO A 1 68 ? 20.028 -12.086 9.967 1.00 76.19 68 PRO A C 1
ATOM 540 O O . PRO A 1 68 ? 21.121 -12.306 9.447 1.00 76.19 68 PRO A O 1
ATOM 543 N N . LYS A 1 69 ? 18.956 -12.849 9.709 1.00 84.69 69 LYS A N 1
ATOM 544 C CA . LYS A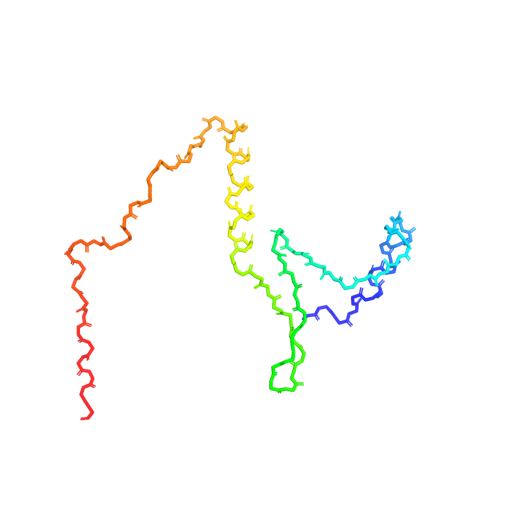 1 69 ? 18.967 -14.068 8.884 1.00 84.69 69 LYS A CA 1
ATOM 545 C C . LYS A 1 69 ? 18.928 -13.800 7.377 1.00 84.69 69 LYS A C 1
ATOM 547 O O . LYS A 1 69 ? 19.417 -14.618 6.604 1.00 84.69 69 LYS A O 1
ATOM 552 N N . TRP A 1 70 ? 18.340 -12.687 6.949 1.00 81.75 70 TRP A N 1
ATOM 553 C CA . TRP A 1 70 ? 18.034 -12.440 5.541 1.00 81.75 70 TRP A CA 1
ATOM 554 C C . TRP A 1 70 ? 18.676 -11.131 5.085 1.00 81.75 70 TRP A C 1
ATOM 556 O O . TRP A 1 70 ? 18.646 -10.135 5.798 1.00 81.75 70 TRP A O 1
ATOM 566 N N . LYS A 1 71 ? 19.266 -11.122 3.887 1.00 82.19 71 LYS A N 1
ATOM 567 C CA . LYS A 1 71 ? 19.881 -9.928 3.289 1.00 82.19 71 LYS A CA 1
ATOM 568 C C . LYS A 1 71 ? 19.310 -9.694 1.903 1.00 82.19 71 LYS A C 1
ATOM 570 O O . LYS A 1 71 ? 19.070 -10.642 1.159 1.00 82.19 71 LYS A O 1
ATOM 575 N N . MET A 1 72 ? 19.121 -8.426 1.550 1.00 81.19 72 MET A N 1
ATOM 576 C CA . MET A 1 72 ? 18.647 -8.073 0.219 1.00 81.19 72 MET A CA 1
ATOM 577 C C . MET A 1 72 ? 19.746 -8.340 -0.824 1.00 81.19 72 MET A C 1
ATOM 579 O O . MET A 1 72 ? 20.895 -7.942 -0.597 1.00 81.19 72 MET A O 1
ATOM 583 N N . PRO A 1 73 ? 19.429 -8.990 -1.958 1.00 81.56 73 PRO A N 1
ATOM 584 C CA . PRO A 1 73 ? 20.372 -9.137 -3.060 1.00 81.56 73 PRO A CA 1
ATOM 585 C C . PRO A 1 73 ? 20.838 -7.763 -3.552 1.00 81.56 73 PRO A C 1
ATOM 587 O O . PRO A 1 73 ? 20.028 -6.851 -3.713 1.00 81.56 73 PRO A O 1
ATOM 590 N N . LYS A 1 74 ? 22.145 -7.604 -3.789 1.00 79.38 74 LYS A N 1
ATOM 591 C CA . LYS A 1 74 ? 22.717 -6.340 -4.290 1.00 79.38 74 LYS A CA 1
ATOM 592 C C . LYS A 1 74 ? 22.410 -6.104 -5.769 1.00 79.38 74 LYS A C 1
ATOM 594 O O . LYS A 1 74 ? 22.318 -4.959 -6.191 1.00 79.38 74 LYS A O 1
ATOM 599 N N . ASN A 1 75 ? 22.237 -7.189 -6.520 1.00 79.75 75 ASN A N 1
ATOM 600 C CA . ASN A 1 75 ? 22.009 -7.181 -7.957 1.00 79.75 75 ASN A CA 1
ATOM 601 C C . ASN A 1 75 ? 20.760 -8.010 -8.272 1.00 79.75 75 ASN A C 1
ATOM 603 O O . ASN A 1 75 ? 20.500 -9.013 -7.605 1.00 79.75 75 ASN A O 1
ATOM 607 N N . ALA A 1 76 ? 20.021 -7.605 -9.302 1.00 76.75 76 ALA A N 1
ATOM 608 C CA . ALA A 1 76 ? 18.961 -8.404 -9.901 1.00 76.75 76 ALA A CA 1
ATOM 609 C C . ALA A 1 76 ? 19.546 -9.095 -11.144 1.00 76.75 76 ALA A C 1
ATOM 611 O O . ALA A 1 76 ? 19.720 -8.424 -12.164 1.00 76.75 76 ALA A O 1
ATOM 612 N N . PRO A 1 77 ? 19.942 -10.381 -11.069 1.00 76.12 77 PRO A N 1
ATOM 613 C CA . PRO A 1 77 ? 20.413 -11.088 -12.252 1.00 76.12 77 PRO A CA 1
ATOM 614 C C . PRO A 1 77 ? 19.298 -11.125 -13.298 1.00 76.12 77 PRO A C 1
ATOM 616 O O . PRO A 1 77 ? 18.115 -11.201 -12.962 1.00 76.12 77 PRO A O 1
ATOM 619 N N . THR A 1 78 ? 19.687 -11.041 -14.569 1.00 75.94 78 THR A N 1
ATOM 620 C CA . THR A 1 78 ? 18.748 -11.164 -15.684 1.00 75.94 78 THR A CA 1
ATOM 621 C C . THR A 1 78 ? 18.001 -12.498 -15.562 1.00 75.94 78 THR A C 1
ATOM 623 O O . THR A 1 78 ? 18.652 -13.525 -15.372 1.00 75.94 78 THR A O 1
ATOM 626 N N . PRO A 1 79 ? 16.661 -12.505 -15.679 1.00 73.00 79 PRO A N 1
ATOM 627 C CA . PRO A 1 79 ? 15.887 -13.743 -15.664 1.00 73.00 79 PRO A CA 1
ATOM 628 C C . PRO A 1 79 ? 16.124 -14.600 -16.920 1.00 73.00 79 PRO A C 1
ATOM 630 O O . PRO A 1 79 ? 15.757 -15.770 -16.930 1.00 73.00 79 PRO A O 1
ATOM 633 N N . MET A 1 80 ? 16.735 -14.034 -17.968 1.00 71.88 80 MET A N 1
ATOM 634 C CA . MET A 1 80 ? 17.079 -14.740 -19.199 1.00 71.88 80 MET A CA 1
ATOM 635 C C . MET A 1 80 ? 18.404 -15.487 -19.029 1.00 71.88 80 MET A C 1
ATOM 637 O O . MET A 1 80 ? 19.422 -14.884 -18.674 1.00 71.88 80 MET A O 1
ATOM 641 N N . PHE A 1 81 ? 18.402 -16.782 -19.342 1.00 67.25 81 PHE A N 1
ATOM 642 C CA . PHE A 1 81 ? 19.617 -17.564 -19.560 1.00 67.25 81 PHE A CA 1
ATOM 643 C C . PHE A 1 81 ? 20.062 -17.415 -21.020 1.00 67.25 81 PHE A C 1
ATOM 645 O O . PHE A 1 81 ? 19.227 -17.388 -21.920 1.00 67.25 81 PHE A O 1
ATOM 652 N N . SER A 1 82 ? 21.372 -17.351 -21.278 1.00 65.44 82 SER A N 1
ATOM 653 C CA . SER A 1 82 ? 21.916 -17.200 -22.641 1.00 65.44 82 SER A CA 1
ATOM 654 C C . SER A 1 82 ? 21.583 -18.364 -23.582 1.00 65.44 82 SER A C 1
ATOM 656 O O . SER A 1 82 ? 21.706 -18.212 -24.788 1.00 65.44 82 SER A O 1
ATOM 658 N N . ALA A 1 83 ? 21.181 -19.514 -23.033 1.00 65.94 83 ALA A N 1
ATOM 659 C CA . ALA A 1 83 ? 20.791 -20.714 -23.770 1.00 65.94 83 ALA A CA 1
ATOM 660 C C . ALA A 1 83 ? 19.262 -20.898 -23.859 1.00 65.94 83 ALA A C 1
ATOM 662 O O . ALA A 1 83 ? 18.795 -21.998 -24.138 1.00 65.94 83 ALA A O 1
ATOM 663 N N . TYR A 1 84 ? 18.472 -19.857 -23.565 1.00 66.12 84 TYR A N 1
ATOM 664 C CA . TYR A 1 84 ? 17.027 -19.908 -23.778 1.00 66.12 84 TYR A CA 1
ATOM 665 C C . TYR A 1 84 ? 16.731 -19.828 -25.280 1.00 66.12 84 TYR A C 1
ATOM 667 O O . TYR A 1 84 ? 16.633 -18.740 -25.849 1.00 66.12 84 TYR A O 1
ATOM 675 N N . GLU A 1 85 ? 16.624 -20.988 -25.921 1.00 70.62 85 GLU A N 1
ATOM 676 C CA . GLU A 1 85 ? 16.050 -21.107 -27.256 1.00 70.62 85 GLU A CA 1
ATOM 677 C C . GLU A 1 85 ? 14.526 -21.114 -27.121 1.00 70.62 85 GLU A C 1
ATOM 679 O O . GLU A 1 85 ? 13.935 -22.007 -26.516 1.00 70.62 85 GLU A O 1
ATOM 684 N N . LEU A 1 86 ? 13.890 -20.065 -27.645 1.00 67.38 86 LEU A N 1
ATOM 685 C CA . LEU A 1 86 ? 12.443 -20.031 -27.818 1.00 67.38 86 LEU A CA 1
ATOM 686 C C . LEU A 1 86 ? 12.058 -21.192 -28.736 1.00 67.38 86 LEU A C 1
ATOM 688 O O . LEU A 1 86 ? 12.517 -21.240 -29.879 1.00 67.38 86 LEU A O 1
ATOM 692 N N . GLU A 1 87 ? 11.204 -22.100 -28.267 1.00 68.38 87 GLU A N 1
ATOM 693 C CA . GLU A 1 87 ? 10.563 -23.046 -29.174 1.00 68.38 87 GLU A CA 1
ATOM 694 C C . GLU A 1 87 ? 9.752 -22.229 -30.184 1.00 68.38 87 GLU A C 1
ATOM 696 O O . GLU A 1 87 ? 8.809 -21.521 -29.825 1.00 68.38 87 GLU A O 1
ATOM 701 N N . MET A 1 88 ? 10.186 -22.243 -31.445 1.00 65.69 88 MET A N 1
ATOM 702 C CA . MET A 1 88 ? 9.441 -21.646 -32.545 1.00 65.69 88 MET A CA 1
ATOM 703 C C . MET A 1 88 ? 8.072 -22.327 -32.600 1.00 65.69 88 MET A C 1
ATOM 705 O O . MET A 1 88 ? 7.983 -23.500 -32.959 1.00 65.69 88 MET A O 1
ATOM 709 N N . ASP A 1 89 ? 7.013 -21.600 -32.240 1.00 64.56 89 ASP A N 1
ATOM 710 C CA . ASP A 1 89 ? 5.627 -22.025 -32.440 1.00 64.56 89 ASP A CA 1
ATOM 711 C C . ASP A 1 89 ? 5.380 -22.186 -33.947 1.00 64.56 89 ASP A C 1
ATOM 713 O O . ASP A 1 89 ? 5.120 -21.230 -34.678 1.00 64.56 89 ASP A O 1
ATOM 717 N N . GLY A 1 90 ? 5.554 -23.417 -34.424 1.00 58.31 90 GLY A N 1
ATOM 718 C CA . GLY A 1 90 ? 5.370 -23.823 -35.810 1.00 58.31 90 GLY A CA 1
ATOM 719 C C . GLY A 1 90 ? 3.914 -24.089 -36.183 1.00 58.31 90 GLY A C 1
ATOM 720 O O . GLY A 1 90 ? 3.677 -24.906 -37.073 1.00 58.31 90 GLY A O 1
ATOM 721 N N . SER A 1 91 ? 2.930 -23.446 -35.546 1.00 60.03 91 SER A N 1
ATOM 722 C CA . SER A 1 91 ? 1.540 -23.509 -36.010 1.00 60.03 91 SER A CA 1
ATOM 723 C C . SER A 1 91 ? 1.352 -22.667 -37.281 1.00 60.03 91 SER A C 1
ATOM 725 O O . SER A 1 91 ? 0.811 -21.563 -37.295 1.00 60.03 91 SER A O 1
ATOM 727 N N . THR A 1 92 ? 1.824 -23.221 -38.399 1.00 52.59 92 THR A N 1
ATOM 728 C CA . THR A 1 92 ? 1.429 -22.752 -39.728 1.00 52.59 92 THR A CA 1
ATOM 729 C C . THR A 1 92 ? -0.010 -23.200 -39.977 1.00 52.59 92 THR A C 1
ATOM 731 O O . THR A 1 92 ? -0.371 -24.346 -39.713 1.00 52.59 92 THR A O 1
ATOM 734 N N . ARG A 1 93 ? -0.815 -22.237 -40.414 1.00 46.16 93 ARG A N 1
ATOM 735 C CA . ARG A 1 93 ? -2.245 -22.317 -40.710 1.00 46.16 93 ARG A CA 1
ATOM 736 C C . ARG A 1 93 ? -2.584 -23.297 -41.831 1.00 46.16 93 ARG A C 1
ATOM 738 O O . ARG A 1 93 ? -1.756 -23.415 -42.760 1.00 46.16 93 ARG A O 1
#

pLDDT: mean 82.23, std 11.4, range [44.88, 93.75]